Protein AF-A0A950N1N0-F1 (afdb_monomer_lite)

Secondary structure (DSSP, 8-state):
--HHHHHHHHHHHHHHH-SS--SEEEEE-TT-TT---S--SEEEEGGGSTTPPPP-STT---EEEEETTEEEEE----GGGT--HHHHHHHHHHHHHTT---EEE-----

Radius of gyration: 13.01 Å; chains: 1; bounding box: 25×32×40 Å

pLDDT: mean 93.52, std 5.29, range [72.0, 98.31]

Structure (mmCI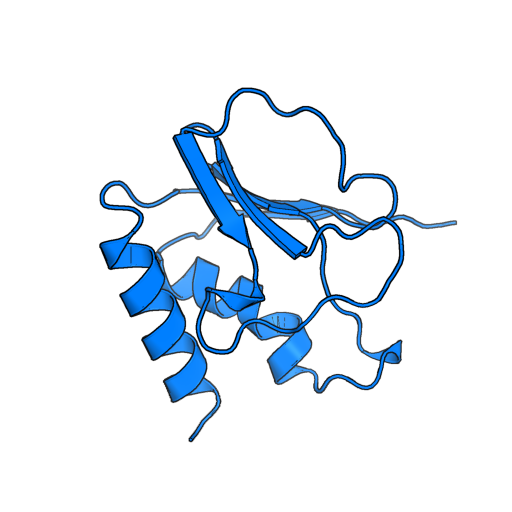F, N/CA/C/O backbone):
data_AF-A0A950N1N0-F1
#
_entry.id   AF-A0A950N1N0-F1
#
loop_
_atom_site.group_PDB
_atom_site.id
_atom_site.type_symbol
_atom_site.label_atom_id
_atom_site.label_alt_id
_atom_site.label_comp_id
_atom_site.label_asym_id
_atom_site.label_entity_id
_atom_site.label_seq_id
_atom_site.pdbx_PDB_ins_code
_atom_site.Cartn_x
_atom_site.Cartn_y
_atom_site.Cartn_z
_atom_site.occupancy
_atom_site.B_iso_or_equiv
_atom_site.auth_seq_id
_atom_site.auth_comp_id
_atom_site.auth_asym_id
_atom_site.auth_atom_id
_atom_site.pdbx_PDB_model_num
ATOM 1 N N . MET A 1 1 ? 14.842 -14.129 6.577 1.00 79.19 1 MET A N 1
ATOM 2 C CA . MET A 1 1 ? 13.581 -13.501 7.031 1.00 79.19 1 MET A CA 1
ATOM 3 C C . MET A 1 1 ? 12.562 -13.757 5.944 1.00 79.19 1 MET A C 1
ATOM 5 O O . MET A 1 1 ? 12.898 -13.512 4.794 1.00 79.19 1 MET A O 1
ATOM 9 N N . THR A 1 2 ? 11.415 -14.342 6.274 1.00 94.12 2 THR A N 1
ATOM 10 C CA . THR A 1 2 ? 10.402 -14.713 5.272 1.00 94.12 2 THR A CA 1
ATOM 11 C C . THR A 1 2 ? 9.609 -13.490 4.811 1.00 94.12 2 THR A C 1
ATOM 13 O O . THR A 1 2 ? 9.623 -12.452 5.477 1.00 94.12 2 THR A O 1
ATOM 16 N N . GLU A 1 3 ? 8.887 -13.603 3.697 1.00 94.69 3 GLU A N 1
ATOM 17 C CA . GLU A 1 3 ? 7.974 -12.542 3.254 1.00 94.69 3 GLU A CA 1
ATOM 18 C C . GLU A 1 3 ? 6.907 -12.232 4.316 1.00 94.69 3 GLU A C 1
ATOM 20 O O . GLU A 1 3 ? 6.635 -11.074 4.635 1.00 94.69 3 GLU A O 1
ATOM 25 N N . ASP A 1 4 ? 6.369 -13.265 4.961 1.00 95.50 4 ASP A N 1
ATOM 26 C CA . ASP A 1 4 ? 5.386 -13.104 6.029 1.00 95.50 4 ASP A CA 1
ATOM 27 C C . ASP A 1 4 ? 5.960 -12.371 7.252 1.00 95.50 4 ASP A C 1
ATOM 29 O O . ASP A 1 4 ? 5.256 -11.584 7.892 1.00 95.50 4 ASP A O 1
ATOM 33 N N . ASP A 1 5 ? 7.242 -12.578 7.575 1.00 97.12 5 ASP A N 1
ATOM 34 C CA . ASP A 1 5 ? 7.922 -11.811 8.625 1.00 97.12 5 ASP A CA 1
ATOM 35 C C . ASP A 1 5 ? 8.009 -10.324 8.273 1.00 97.12 5 ASP A C 1
ATOM 37 O O . ASP A 1 5 ? 7.797 -9.474 9.144 1.00 97.12 5 ASP A O 1
ATOM 41 N N . LEU A 1 6 ? 8.307 -9.998 7.011 1.00 97.12 6 LEU A N 1
ATOM 42 C CA . LEU A 1 6 ? 8.370 -8.615 6.533 1.00 97.12 6 LEU A CA 1
ATOM 43 C C . LEU A 1 6 ? 6.998 -7.947 6.633 1.00 97.12 6 LEU A C 1
ATOM 45 O O . LEU A 1 6 ? 6.893 -6.858 7.205 1.00 97.12 6 LEU A O 1
ATOM 49 N N . VAL A 1 7 ? 5.942 -8.627 6.176 1.00 98.00 7 VAL A N 1
ATOM 50 C CA . VAL A 1 7 ? 4.559 -8.142 6.286 1.00 98.00 7 VAL A CA 1
ATOM 51 C C . VAL A 1 7 ? 4.180 -7.910 7.751 1.00 98.00 7 VAL A C 1
ATOM 53 O O . VAL A 1 7 ? 3.724 -6.819 8.099 1.00 98.00 7 VAL A O 1
ATOM 56 N N . ARG A 1 8 ? 4.419 -8.880 8.646 1.00 97.88 8 ARG A N 1
ATOM 57 C CA . ARG A 1 8 ? 4.109 -8.738 10.083 1.00 97.88 8 ARG A CA 1
ATOM 58 C C . ARG A 1 8 ? 4.848 -7.566 10.728 1.00 97.88 8 ARG A C 1
ATOM 60 O O . ARG A 1 8 ? 4.246 -6.807 11.490 1.00 97.88 8 ARG A O 1
ATOM 67 N N . ARG A 1 9 ? 6.136 -7.386 10.418 1.00 97.75 9 ARG A N 1
ATOM 68 C CA . ARG A 1 9 ? 6.951 -6.276 10.943 1.00 97.75 9 ARG A CA 1
ATOM 69 C C . ARG A 1 9 ? 6.444 -4.921 10.459 1.00 97.75 9 ARG A C 1
ATOM 71 O O . ARG A 1 9 ? 6.343 -3.997 11.268 1.00 97.75 9 ARG A O 1
ATOM 78 N N . ALA A 1 10 ? 6.093 -4.811 9.179 1.00 97.56 10 ALA A N 1
ATOM 79 C CA . ALA A 1 10 ? 5.512 -3.602 8.607 1.00 97.56 10 ALA A CA 1
ATOM 80 C C . ALA A 1 10 ? 4.172 -3.259 9.273 1.00 97.56 10 ALA A C 1
ATOM 82 O O . ALA A 1 10 ? 3.989 -2.141 9.751 1.00 97.56 10 ALA A O 1
ATOM 83 N N . VAL A 1 11 ? 3.267 -4.238 9.393 1.00 97.38 11 VAL A N 1
ATOM 84 C CA . VAL A 1 11 ? 1.965 -4.079 10.062 1.00 97.38 11 VAL A CA 1
ATOM 85 C C . VAL A 1 11 ? 2.147 -3.600 11.501 1.00 97.38 11 VAL A C 1
ATOM 87 O O . VAL A 1 11 ? 1.508 -2.633 11.910 1.00 97.38 11 VAL A O 1
ATOM 90 N N . ALA A 1 12 ? 3.043 -4.225 12.269 1.00 96.75 12 ALA A N 1
ATOM 91 C CA . ALA A 1 12 ? 3.318 -3.822 13.647 1.00 96.75 12 ALA A CA 1
ATOM 92 C C . ALA A 1 12 ? 3.871 -2.389 13.737 1.00 96.75 12 ALA A C 1
ATOM 94 O O . ALA A 1 12 ? 3.461 -1.621 14.608 1.00 96.75 12 ALA A O 1
ATOM 95 N N . ALA A 1 13 ? 4.775 -2.004 12.829 1.00 95.75 13 ALA A N 1
ATOM 96 C CA . ALA A 1 13 ? 5.309 -0.646 12.770 1.00 95.75 13 ALA A CA 1
ATOM 97 C C . ALA A 1 13 ? 4.220 0.391 12.462 1.00 95.75 13 ALA A C 1
ATOM 99 O O . ALA A 1 13 ? 4.149 1.427 13.127 1.00 95.75 13 ALA A O 1
ATOM 100 N N . LEU A 1 14 ? 3.339 0.091 11.506 1.00 95.56 14 LEU A N 1
ATOM 101 C CA . LEU A 1 14 ? 2.252 0.982 11.115 1.00 95.56 14 LEU A CA 1
ATOM 102 C C . LEU A 1 14 ? 1.166 1.082 12.190 1.00 95.56 14 LEU A C 1
ATOM 104 O O . LEU A 1 14 ? 0.724 2.190 12.469 1.00 95.56 14 LEU A O 1
ATOM 108 N N . LYS A 1 15 ? 0.798 -0.013 12.871 1.00 94.06 15 LYS A N 1
ATOM 109 C CA . LYS A 1 15 ? -0.153 0.028 14.002 1.00 94.06 15 LYS A CA 1
ATOM 110 C C . LYS A 1 15 ? 0.322 0.941 15.134 1.00 94.06 15 LYS A C 1
ATOM 112 O O . LYS A 1 15 ? -0.476 1.686 15.688 1.00 94.06 15 LYS A O 1
ATOM 117 N N . ARG A 1 16 ? 1.625 0.940 15.446 1.00 92.00 16 ARG A N 1
ATOM 118 C CA . ARG A 1 16 ? 2.196 1.865 16.445 1.00 92.00 16 ARG A CA 1
ATOM 119 C C . ARG A 1 16 ? 2.143 3.321 15.994 1.00 92.00 16 ARG A C 1
ATOM 121 O O . ARG A 1 16 ? 1.969 4.211 16.818 1.00 92.00 16 ARG A O 1
ATOM 128 N N . ARG A 1 17 ? 2.328 3.577 14.696 1.00 88.94 17 ARG A N 1
ATOM 129 C CA . ARG A 1 17 ? 2.320 4.940 14.154 1.00 88.94 17 ARG A CA 1
ATOM 130 C C . ARG A 1 17 ? 0.907 5.472 13.915 1.00 88.94 17 ARG A C 1
ATOM 132 O O . ARG A 1 17 ? 0.719 6.685 13.936 1.00 88.94 17 ARG A O 1
ATOM 139 N N . PHE A 1 18 ? -0.060 4.583 13.699 1.00 88.06 18 PHE A N 1
ATOM 140 C CA . PHE A 1 18 ? -1.436 4.891 13.325 1.00 88.06 18 PHE A CA 1
ATOM 141 C C . PHE A 1 18 ? -2.429 4.241 14.307 1.00 88.06 18 PHE A C 1
ATOM 143 O O . PHE A 1 18 ? -3.006 3.200 13.989 1.00 88.06 18 PHE A O 1
ATOM 150 N N . PRO A 1 19 ? -2.668 4.855 15.484 1.00 80.50 19 PRO A N 1
ATOM 151 C CA . PRO A 1 19 ? -3.535 4.282 16.520 1.00 80.50 19 PRO A CA 1
ATOM 152 C C . PRO A 1 19 ? -4.977 4.055 16.050 1.00 80.50 19 PRO A C 1
ATOM 154 O O . PRO A 1 19 ? -5.605 3.072 16.425 1.00 80.50 19 PRO A O 1
ATOM 157 N N . ALA A 1 20 ? -5.483 4.943 15.189 1.00 88.19 20 ALA A N 1
ATOM 158 C CA . ALA A 1 20 ? -6.725 4.745 14.450 1.00 88.19 20 ALA A CA 1
ATOM 159 C C . ALA A 1 20 ? -6.395 4.152 13.068 1.00 88.19 20 ALA A C 1
ATOM 161 O O . ALA A 1 20 ? -5.860 4.885 12.220 1.00 88.19 20 ALA A O 1
ATOM 162 N N . PRO A 1 21 ? -6.654 2.857 12.818 1.00 86.25 21 PRO A N 1
ATOM 163 C CA . PRO A 1 21 ? -6.319 2.236 11.547 1.00 86.25 21 PRO A CA 1
ATOM 164 C C . PRO A 1 21 ? -7.244 2.731 10.420 1.00 86.25 21 PRO A C 1
ATOM 166 O O . PRO A 1 21 ? -8.428 2.984 10.648 1.00 86.25 21 PRO A O 1
ATOM 169 N N . PRO A 1 22 ? -6.723 2.884 9.193 1.00 94.56 22 PRO A N 1
ATOM 170 C CA . PRO A 1 22 ? -7.542 3.134 8.008 1.00 94.56 22 PRO A CA 1
ATOM 171 C C . PRO A 1 22 ? -8.484 1.955 7.703 1.00 94.56 22 PRO A C 1
ATOM 173 O O . PRO A 1 22 ? -8.165 0.802 7.985 1.00 94.56 22 PRO A O 1
ATOM 176 N N . THR A 1 23 ? -9.629 2.237 7.077 1.00 96.44 23 THR A N 1
ATOM 177 C CA . THR A 1 23 ? -10.653 1.240 6.704 1.00 96.44 23 THR A CA 1
ATOM 178 C C . THR A 1 23 ? -10.731 0.976 5.197 1.00 96.44 23 THR A C 1
ATOM 180 O O . THR A 1 23 ? -11.369 0.009 4.769 1.00 96.44 23 THR A O 1
ATOM 183 N N . ALA A 1 24 ? -10.073 1.814 4.393 1.00 97.94 24 ALA A N 1
ATOM 184 C CA . ALA A 1 24 ? -9.955 1.692 2.945 1.00 97.94 24 ALA A CA 1
ATOM 185 C C . ALA A 1 24 ? -8.549 2.096 2.482 1.00 97.94 24 ALA A C 1
ATOM 187 O O . ALA A 1 24 ? -7.818 2.777 3.208 1.00 97.94 24 ALA A O 1
ATOM 188 N N . ALA A 1 25 ? -8.182 1.697 1.267 1.00 98.31 25 ALA A N 1
ATOM 189 C CA . ALA A 1 25 ? -6.932 2.095 0.640 1.00 98.31 25 ALA A CA 1
ATOM 190 C C . ALA A 1 25 ? -7.104 2.560 -0.806 1.00 98.31 25 ALA A C 1
ATOM 192 O O . ALA A 1 25 ? -7.992 2.099 -1.520 1.00 98.31 25 ALA A O 1
ATOM 193 N N . VAL A 1 26 ? -6.195 3.425 -1.244 1.00 98.19 26 VAL A N 1
ATOM 194 C CA . VAL A 1 26 ? -6.015 3.820 -2.641 1.00 98.19 26 VAL A CA 1
ATOM 195 C C . VAL A 1 26 ? -4.539 3.672 -2.996 1.00 98.19 26 VAL A C 1
ATOM 197 O O . VAL A 1 26 ? -3.673 4.106 -2.236 1.00 98.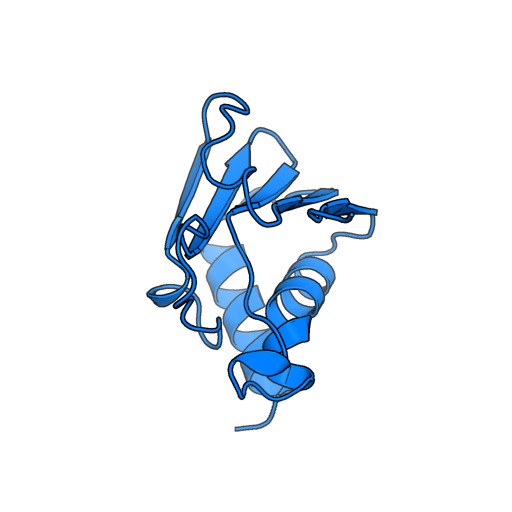19 26 VAL A O 1
ATOM 200 N N . VAL A 1 27 ? -4.243 3.072 -4.147 1.00 97.38 27 VAL A N 1
ATOM 201 C CA . VAL A 1 27 ? -2.887 2.984 -4.704 1.00 97.38 27 VAL A CA 1
ATOM 2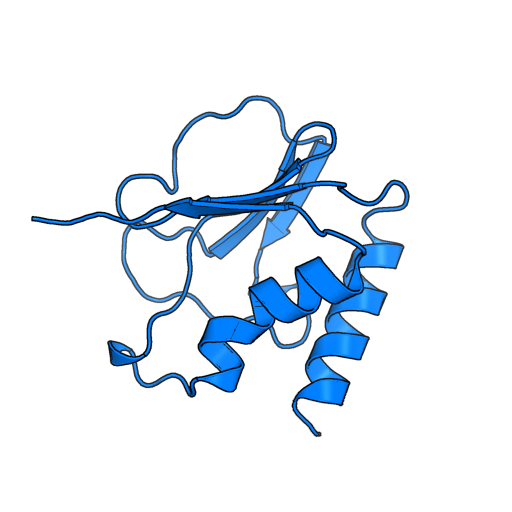02 C C . VAL A 1 27 ? -2.810 3.872 -5.930 1.00 97.38 27 VAL A C 1
ATOM 204 O O . VAL A 1 27 ? -3.460 3.581 -6.930 1.00 97.38 27 VAL A O 1
ATOM 207 N N . LEU A 1 28 ? -2.014 4.937 -5.843 1.00 96.25 28 LEU A N 1
ATOM 208 C CA . LEU A 1 28 ? -1.842 5.904 -6.920 1.00 96.25 28 LEU A CA 1
ATOM 209 C C . LEU A 1 28 ? -0.774 5.422 -7.906 1.00 96.25 28 LEU A C 1
ATOM 211 O O . LEU A 1 28 ? 0.392 5.227 -7.546 1.00 96.25 28 LEU A O 1
ATOM 215 N N . GLY A 1 29 ? -1.199 5.207 -9.151 1.00 92.50 29 GLY A N 1
ATOM 216 C CA . GLY A 1 29 ? -0.334 4.924 -10.291 1.00 92.50 29 GLY A CA 1
ATOM 217 C C . GLY A 1 29 ? 0.379 6.158 -10.851 1.00 92.50 29 GLY A C 1
ATOM 218 O O . GLY A 1 29 ? 0.331 7.251 -10.285 1.00 92.50 29 GLY A O 1
ATOM 219 N N . SER A 1 30 ? 1.056 5.962 -11.980 1.00 90.75 30 SER A N 1
ATOM 220 C CA . SER A 1 30 ? 1.808 7.006 -12.681 1.00 90.75 30 SER A CA 1
ATOM 221 C C . SER A 1 30 ? 0.917 8.200 -13.042 1.00 90.75 30 SER A C 1
ATOM 223 O O . SER A 1 30 ? -0.241 8.022 -13.412 1.00 90.75 30 SER A O 1
ATOM 225 N N . GLY A 1 31 ? 1.451 9.417 -12.899 1.00 90.25 31 GLY A N 1
ATOM 226 C CA . GLY A 1 31 ? 0.720 10.669 -13.141 1.00 90.25 31 GLY A CA 1
ATOM 227 C C . GLY A 1 31 ? -0.218 11.108 -12.008 1.00 90.25 31 GLY A C 1
ATOM 228 O O . GLY A 1 31 ? -0.720 12.224 -12.044 1.00 90.25 31 GLY A O 1
ATOM 229 N N . LEU A 1 32 ? -0.428 10.274 -10.981 1.00 92.31 32 LEU A N 1
ATOM 230 C CA . LEU A 1 32 ? -1.348 10.562 -9.871 1.00 92.31 32 LEU A CA 1
ATOM 231 C C . LEU A 1 32 ? -0.639 10.786 -8.526 1.00 92.31 32 LEU A C 1
ATOM 233 O O . LEU A 1 32 ? -1.300 11.058 -7.528 1.00 92.31 32 LEU A O 1
ATOM 237 N N . GLY A 1 33 ? 0.691 10.663 -8.465 1.00 85.62 33 GLY A N 1
ATOM 238 C CA . GLY A 1 33 ? 1.461 10.725 -7.214 1.00 85.62 33 GLY A CA 1
ATOM 239 C C . GLY A 1 33 ? 1.278 12.026 -6.422 1.00 85.62 33 GLY A C 1
ATOM 240 O O . GLY A 1 33 ? 1.160 11.979 -5.192 1.00 85.62 33 GLY A O 1
ATOM 241 N N . ASP A 1 34 ? 1.172 13.145 -7.138 1.00 86.62 34 ASP A N 1
ATOM 242 C CA . ASP A 1 34 ? 1.073 14.503 -6.586 1.00 86.62 34 ASP A CA 1
ATOM 243 C C . ASP A 1 34 ? -0.370 15.019 -6.501 1.00 86.62 34 ASP A C 1
ATOM 245 O O . ASP A 1 34 ? -0.597 16.192 -6.221 1.00 86.62 34 ASP A O 1
ATOM 249 N N . LEU A 1 35 ? -1.361 14.145 -6.715 1.00 91.12 35 LEU A N 1
ATOM 250 C CA . LEU A 1 35 ? -2.765 14.516 -6.591 1.00 91.12 35 LEU A CA 1
ATOM 251 C C . LEU A 1 35 ? -3.051 15.024 -5.170 1.00 91.12 35 LEU A C 1
ATOM 253 O O . LEU A 1 35 ? -2.821 14.303 -4.183 1.00 91.12 35 LEU A O 1
ATOM 257 N N . ASP A 1 36 ? -3.570 16.247 -5.071 1.00 91.81 36 ASP A N 1
ATOM 258 C CA . ASP A 1 36 ? -4.068 16.778 -3.810 1.00 91.81 36 ASP A CA 1
ATOM 259 C C . ASP A 1 36 ? -5.370 16.059 -3.447 1.00 91.81 36 ASP A C 1
ATOM 261 O O . ASP A 1 36 ? -6.356 16.078 -4.180 1.00 91.81 36 ASP A O 1
ATOM 265 N N . LEU A 1 37 ? -5.330 15.364 -2.315 1.00 92.56 37 LEU A N 1
ATOM 266 C CA . LEU A 1 37 ? -6.439 14.578 -1.781 1.00 92.56 37 LEU A CA 1
ATOM 267 C C . LEU A 1 37 ? -6.895 15.130 -0.422 1.00 92.56 37 LEU A C 1
ATOM 269 O O . LEU A 1 37 ? -7.647 14.466 0.290 1.00 92.56 37 LEU A O 1
ATOM 273 N N . GLY A 1 38 ? -6.425 16.324 -0.052 1.00 93.06 38 GLY A N 1
ATOM 274 C CA . GLY A 1 38 ? -6.659 16.953 1.238 1.00 93.06 38 GLY A CA 1
ATOM 275 C C . GLY A 1 38 ? -5.566 16.671 2.271 1.00 93.06 38 GLY A C 1
ATOM 276 O O . GLY A 1 38 ? -4.581 15.964 2.035 1.00 93.06 38 GLY A O 1
ATOM 277 N N . ALA A 1 39 ? -5.755 17.245 3.460 1.00 93.88 39 ALA A N 1
ATOM 278 C CA . ALA A 1 39 ? -4.771 17.203 4.532 1.00 93.88 39 ALA A CA 1
ATOM 279 C C . ALA A 1 39 ? -4.578 15.783 5.090 1.00 93.88 39 ALA A C 1
ATOM 281 O O . ALA A 1 39 ? -5.504 15.148 5.607 1.00 93.88 39 ALA A O 1
ATOM 282 N N . ALA A 1 40 ? -3.338 15.296 5.035 1.00 93.94 40 ALA A N 1
ATOM 283 C CA . ALA A 1 40 ? -2.963 14.042 5.665 1.00 93.94 40 ALA A CA 1
ATOM 284 C C . ALA A 1 40 ? -2.798 14.230 7.177 1.00 93.94 40 ALA A C 1
ATOM 286 O O . ALA A 1 40 ? -2.009 15.055 7.633 1.00 93.94 40 ALA A O 1
ATOM 287 N N . ARG A 1 41 ? -3.481 13.402 7.974 1.00 94.38 41 ARG A N 1
ATOM 288 C CA . ARG A 1 41 ? -3.271 13.361 9.433 1.00 94.38 41 ARG A CA 1
ATOM 289 C C . ARG A 1 41 ? -1.976 12.650 9.824 1.00 94.38 41 ARG A C 1
ATOM 291 O O . ARG A 1 41 ? -1.529 12.757 10.960 1.00 94.38 41 ARG A O 1
ATOM 298 N N . ALA A 1 42 ? -1.408 11.864 8.912 1.00 93.31 42 ALA A N 1
ATOM 299 C CA . ALA A 1 42 ? -0.103 11.246 9.076 1.00 93.31 42 ALA A CA 1
ATOM 300 C C . ALA A 1 42 ? 0.503 10.896 7.714 1.00 93.31 42 ALA A C 1
ATOM 302 O O . ALA A 1 42 ? -0.219 10.538 6.786 1.00 93.31 42 ALA A O 1
ATOM 303 N N . GLU A 1 43 ? 1.828 10.939 7.617 1.00 93.81 43 GLU A N 1
ATOM 304 C CA . GLU A 1 43 ? 2.565 10.547 6.418 1.00 93.81 43 GLU A CA 1
ATOM 305 C C . GLU A 1 43 ? 3.875 9.840 6.788 1.00 93.81 43 GLU A C 1
ATOM 307 O O . GLU A 1 43 ? 4.537 10.181 7.774 1.00 93.81 43 GLU A O 1
ATOM 312 N N . LEU A 1 44 ? 4.240 8.831 5.997 1.00 95.12 44 LEU A N 1
ATOM 313 C CA . LEU A 1 44 ? 5.492 8.092 6.104 1.00 95.12 44 LEU A CA 1
ATOM 314 C C . LEU A 1 44 ? 6.090 7.871 4.717 1.00 95.12 44 LEU A C 1
ATOM 316 O O . LEU A 1 44 ? 5.410 7.418 3.802 1.00 95.12 44 LEU A O 1
ATOM 320 N N . VAL A 1 45 ? 7.391 8.107 4.584 1.00 94.56 45 VAL A N 1
ATOM 321 C CA . VAL A 1 45 ? 8.156 7.630 3.426 1.00 94.56 45 VAL A CA 1
ATOM 322 C C . VAL A 1 45 ? 8.347 6.114 3.517 1.00 94.56 45 VAL A C 1
ATOM 324 O O . VAL A 1 45 ? 8.532 5.575 4.610 1.00 94.56 45 VAL A O 1
ATOM 327 N N . TYR A 1 46 ? 8.339 5.421 2.379 1.00 95.44 46 TYR A N 1
ATOM 328 C CA . TYR A 1 46 ? 8.454 3.958 2.315 1.00 95.44 46 TYR A CA 1
ATOM 329 C C . TYR A 1 46 ? 9.725 3.425 2.975 1.00 95.44 46 TYR A C 1
ATOM 331 O O . TYR A 1 46 ? 9.677 2.402 3.645 1.00 95.44 46 TYR A O 1
ATOM 339 N N . SER A 1 47 ? 10.835 4.164 2.905 1.00 93.31 47 SER A N 1
ATOM 340 C CA . SER A 1 47 ? 12.093 3.796 3.571 1.00 93.31 47 SER A CA 1
ATOM 341 C C . SER A 1 47 ? 12.000 3.711 5.100 1.00 93.31 47 SER A C 1
ATOM 343 O O . SER A 1 47 ? 12.866 3.110 5.729 1.00 93.31 47 SER A O 1
ATOM 345 N N . ARG A 1 48 ? 10.958 4.288 5.715 1.00 94.00 48 ARG A N 1
ATOM 346 C CA . ARG A 1 48 ? 10.685 4.187 7.159 1.00 94.00 48 ARG A CA 1
ATOM 347 C C . ARG A 1 48 ? 9.740 3.038 7.518 1.00 94.00 48 ARG A C 1
ATOM 349 O O . ARG A 1 48 ? 9.463 2.842 8.700 1.00 94.00 48 ARG A O 1
ATOM 356 N N . ILE A 1 49 ? 9.234 2.293 6.535 1.00 96.06 49 ILE A N 1
ATOM 357 C CA . ILE A 1 49 ? 8.329 1.163 6.745 1.00 96.06 49 ILE A CA 1
ATOM 358 C C . ILE A 1 49 ? 9.123 -0.126 6.488 1.00 96.06 49 ILE A C 1
ATOM 360 O O . ILE A 1 49 ? 9.593 -0.336 5.369 1.00 96.06 49 ILE A O 1
ATOM 364 N N . PRO A 1 50 ? 9.303 -1.002 7.495 1.00 95.12 50 PRO A N 1
ATOM 365 C CA . PRO A 1 50 ? 10.049 -2.243 7.325 1.00 95.12 50 PRO A CA 1
ATOM 366 C C . PRO A 1 50 ? 9.548 -3.051 6.130 1.00 95.12 50 PRO A C 1
ATOM 368 O O . PRO A 1 50 ? 8.350 -3.267 5.979 1.00 95.12 50 PRO A O 1
ATOM 371 N N . GLY A 1 51 ? 10.472 -3.484 5.278 1.00 92.94 51 GLY A N 1
ATOM 372 C CA . GLY A 1 51 ? 10.147 -4.271 4.098 1.00 92.94 51 GLY A CA 1
ATOM 373 C C . GLY A 1 51 ? 9.451 -3.503 2.976 1.00 92.94 51 GLY A C 1
ATOM 374 O O . GLY A 1 51 ? 9.217 -4.104 1.946 1.00 92.94 51 GLY A O 1
ATOM 375 N N . PHE A 1 52 ? 9.117 -2.216 3.069 1.00 94.56 52 PHE A N 1
ATOM 376 C CA . PHE A 1 52 ? 8.555 -1.546 1.889 1.00 94.56 52 PHE A CA 1
ATOM 377 C C . PHE A 1 52 ? 9.592 -1.420 0.761 1.00 94.56 52 PHE A C 1
ATOM 379 O O . PHE A 1 52 ? 10.773 -1.189 1.037 1.00 94.56 52 PHE A O 1
ATOM 386 N N . PRO A 1 53 ? 9.170 -1.562 -0.508 1.00 89.38 53 PRO A N 1
ATOM 387 C CA . PRO A 1 53 ? 10.078 -1.443 -1.634 1.00 89.38 53 PRO A CA 1
ATOM 388 C C . PRO A 1 53 ? 10.511 0.015 -1.831 1.00 89.38 53 PRO A C 1
ATOM 390 O O . PRO A 1 53 ? 9.776 0.963 -1.532 1.00 89.38 53 PRO A O 1
ATOM 393 N N . ARG A 1 54 ? 11.722 0.205 -2.362 1.00 86.81 54 ARG A N 1
ATOM 394 C CA . ARG A 1 54 ? 12.238 1.537 -2.697 1.00 86.81 54 ARG A CA 1
ATOM 395 C C . ARG A 1 54 ? 11.774 1.919 -4.095 1.00 86.81 54 ARG A C 1
ATOM 397 O O . ARG A 1 54 ? 12.178 1.299 -5.070 1.00 86.81 54 ARG A O 1
ATOM 404 N N . VAL A 1 55 ? 10.983 2.975 -4.193 1.00 83.00 55 VAL A N 1
ATOM 405 C CA . VAL A 1 55 ? 10.487 3.470 -5.478 1.00 83.00 55 VAL A CA 1
ATOM 406 C C . VAL A 1 55 ? 11.607 4.160 -6.263 1.00 83.00 55 VAL A C 1
ATOM 408 O O . VAL A 1 55 ? 12.379 4.927 -5.680 1.00 83.00 55 VAL A O 1
ATOM 411 N N . ARG A 1 56 ? 11.714 3.864 -7.566 1.00 77.81 56 ARG A N 1
ATOM 412 C CA . ARG A 1 56 ? 12.745 4.420 -8.466 1.00 77.81 56 ARG A CA 1
ATOM 413 C C . ARG A 1 56 ? 12.179 5.173 -9.675 1.00 77.81 56 ARG A C 1
ATOM 415 O O . ARG A 1 56 ? 12.902 5.957 -10.278 1.00 77.81 56 ARG A O 1
ATOM 422 N N . VAL A 1 57 ? 10.913 4.948 -10.024 1.00 78.38 57 VAL A N 1
ATOM 423 C CA . VAL A 1 57 ? 10.260 5.560 -11.193 1.00 78.38 57 VAL A CA 1
ATOM 424 C C . VAL A 1 57 ? 9.840 7.002 -10.897 1.00 78.38 57 VAL A C 1
ATOM 426 O O . VAL A 1 57 ? 9.294 7.300 -9.833 1.00 78.38 57 VAL A O 1
ATOM 429 N N . ALA A 1 58 ? 10.069 7.896 -11.862 1.00 73.06 58 ALA A N 1
ATOM 430 C CA . ALA A 1 58 ? 9.620 9.284 -11.798 1.00 73.06 58 ALA A CA 1
ATOM 431 C C . ALA A 1 58 ? 8.088 9.374 -11.642 1.00 73.06 58 ALA A C 1
ATOM 433 O O . ALA A 1 58 ? 7.342 8.590 -12.224 1.00 73.06 58 ALA A O 1
ATOM 434 N N . GLY A 1 59 ? 7.608 10.323 -10.836 1.00 72.00 59 GLY A N 1
ATOM 435 C CA . GLY A 1 59 ? 6.174 10.487 -10.557 1.00 72.00 59 GLY A CA 1
ATOM 436 C C . GLY A 1 59 ? 5.598 9.529 -9.504 1.00 72.00 59 GLY A C 1
ATOM 437 O O . GLY A 1 59 ? 4.396 9.564 -9.245 1.00 72.00 59 GLY A O 1
ATOM 438 N N . HIS A 1 60 ? 6.428 8.697 -8.863 1.00 81.50 60 HIS A N 1
ATOM 439 C CA . HIS A 1 60 ? 6.033 7.879 -7.716 1.00 81.50 60 HIS A CA 1
ATOM 440 C C . HIS A 1 60 ? 6.788 8.347 -6.448 1.00 81.50 60 HIS A C 1
ATOM 442 O O . HIS A 1 60 ? 7.956 8.005 -6.262 1.00 81.50 60 HIS A O 1
ATOM 448 N N . PRO A 1 61 ? 6.143 9.110 -5.542 1.00 84.12 61 PRO A N 1
ATOM 449 C CA . PRO A 1 61 ? 6.815 9.707 -4.380 1.00 84.12 61 PRO A CA 1
ATOM 450 C C . PRO A 1 61 ? 7.339 8.707 -3.339 1.00 84.12 61 PRO A C 1
ATOM 452 O O . PRO A 1 61 ? 8.192 9.054 -2.522 1.00 84.12 61 PRO A O 1
ATOM 455 N N . GLY A 1 62 ? 6.792 7.487 -3.311 1.00 93.44 62 GLY A N 1
ATOM 456 C CA . GLY A 1 62 ? 7.146 6.471 -2.320 1.00 93.44 62 GLY A CA 1
ATOM 457 C C . GLY A 1 62 ? 6.693 6.855 -0.913 1.00 93.44 62 GLY A C 1
ATOM 458 O O . GLY A 1 62 ? 7.484 6.811 0.035 1.00 93.44 62 GLY A O 1
ATOM 459 N N . ARG A 1 63 ? 5.428 7.270 -0.778 1.00 95.06 63 ARG A N 1
ATOM 460 C CA . ARG A 1 63 ? 4.838 7.699 0.499 1.00 95.06 63 ARG A CA 1
ATOM 461 C C . ARG A 1 63 ? 3.540 6.965 0.812 1.00 95.06 63 ARG A C 1
ATOM 463 O O . ARG A 1 63 ? 2.776 6.603 -0.079 1.00 95.06 63 ARG A O 1
ATOM 470 N N . LEU A 1 64 ? 3.303 6.737 2.096 1.00 96.50 64 LEU A N 1
ATOM 471 C CA . LEU A 1 64 ? 2.036 6.289 2.655 1.00 96.50 64 LEU A CA 1
ATOM 472 C C . LEU A 1 64 ? 1.445 7.454 3.449 1.00 96.50 64 LEU A C 1
ATOM 474 O O . LEU A 1 64 ? 1.986 7.818 4.495 1.00 96.50 64 LEU A O 1
ATOM 478 N N . SER A 1 65 ? 0.343 8.013 2.963 1.00 95.50 65 SER A N 1
ATOM 479 C CA . SER A 1 65 ? -0.385 9.094 3.631 1.00 95.50 65 SER A CA 1
ATOM 480 C C . SER A 1 65 ? -1.695 8.549 4.207 1.00 95.50 65 SER A C 1
ATOM 482 O O . SER A 1 65 ? -2.334 7.689 3.605 1.00 95.50 65 SER A O 1
ATOM 484 N N . LEU A 1 66 ? -2.115 9.044 5.368 1.00 96.00 66 LEU A N 1
ATOM 485 C CA . LEU A 1 66 ? -3.438 8.784 5.929 1.0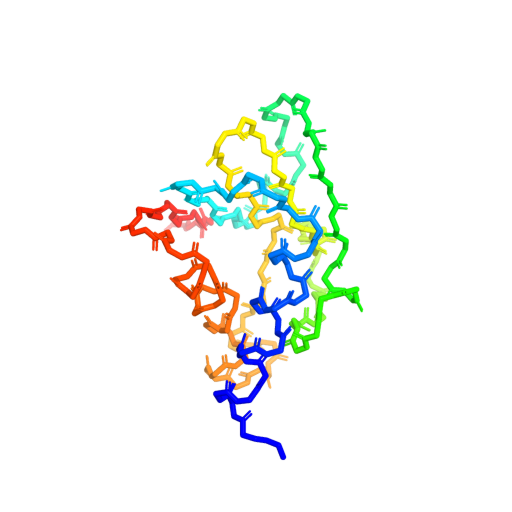0 96.00 66 LEU A CA 1
ATOM 486 C C . LEU A 1 66 ? -4.289 10.040 5.817 1.00 96.00 66 LEU A C 1
ATOM 488 O O . LEU A 1 66 ? -3.989 11.045 6.460 1.00 96.00 66 LEU A O 1
ATOM 492 N N . ILE A 1 67 ? -5.366 9.960 5.044 1.00 95.38 67 ILE A N 1
ATOM 493 C CA . ILE A 1 67 ? -6.328 11.048 4.855 1.00 95.38 67 ILE A CA 1
ATOM 494 C C . ILE A 1 67 ? -7.676 10.550 5.366 1.00 95.38 67 ILE A C 1
ATOM 496 O O . ILE A 1 67 ? -8.221 9.570 4.856 1.00 95.38 67 ILE A O 1
ATOM 500 N N . GLY A 1 68 ? -8.180 11.161 6.441 1.00 93.94 68 GLY A N 1
ATOM 501 C CA . GLY A 1 68 ? -9.332 10.636 7.177 1.00 93.94 68 GLY A CA 1
ATOM 502 C C . GLY A 1 68 ? -9.120 9.173 7.599 1.00 93.94 68 GLY A C 1
ATOM 503 O O . GLY A 1 68 ? -8.200 8.856 8.364 1.00 93.94 68 GLY A O 1
ATOM 504 N N . GLN A 1 69 ? -9.967 8.279 7.077 1.00 94.94 69 GLN A N 1
ATOM 505 C CA . GLN A 1 69 ? -9.901 6.826 7.292 1.00 94.94 69 GLN A CA 1
ATOM 506 C C . GLN A 1 69 ? -9.296 6.052 6.106 1.00 94.94 69 GLN A C 1
ATOM 508 O O . GLN A 1 69 ? -9.397 4.826 6.062 1.00 94.94 69 GLN A O 1
ATOM 513 N N . THR A 1 70 ? -8.660 6.732 5.155 1.00 97.12 70 THR A N 1
ATOM 514 C CA . THR A 1 70 ? -8.131 6.112 3.936 1.00 97.12 70 THR A CA 1
ATOM 515 C C . THR A 1 70 ? -6.606 6.132 3.934 1.00 97.12 70 THR A C 1
ATOM 517 O O . THR A 1 70 ? -5.982 7.170 4.163 1.00 97.12 70 THR A O 1
ATOM 520 N N . ALA A 1 71 ? -6.001 4.976 3.662 1.00 97.69 71 ALA A N 1
ATOM 521 C CA . ALA A 1 71 ? -4.578 4.856 3.374 1.00 97.69 71 ALA A CA 1
ATOM 522 C C . ALA A 1 71 ? -4.305 5.139 1.896 1.00 97.69 71 ALA A C 1
ATOM 524 O O . ALA A 1 71 ? -4.869 4.485 1.024 1.00 97.69 71 ALA A O 1
ATOM 525 N N . ILE A 1 72 ? -3.409 6.072 1.606 1.00 97.75 72 ILE A N 1
ATOM 526 C CA . ILE A 1 72 ? -3.008 6.420 0.247 1.00 97.75 72 ILE A CA 1
ATOM 527 C C . ILE A 1 72 ? -1.567 5.966 0.040 1.00 97.75 72 ILE A C 1
ATOM 529 O O . ILE A 1 72 ? -0.642 6.529 0.625 1.00 97.75 72 ILE A O 1
ATOM 533 N N . LEU A 1 73 ? -1.369 4.950 -0.799 1.00 97.12 73 LEU A N 1
ATOM 534 C CA . LEU A 1 73 ? -0.054 4.592 -1.319 1.00 97.12 73 LEU A CA 1
ATOM 535 C C . LEU A 1 73 ? 0.250 5.501 -2.514 1.00 97.12 73 LEU A C 1
ATOM 537 O O . LEU A 1 73 ? -0.257 5.296 -3.616 1.00 97.12 73 LEU A O 1
ATOM 541 N N . ARG A 1 74 ? 1.056 6.539 -2.275 1.00 95.69 74 ARG A N 1
ATOM 542 C CA . ARG A 1 74 ? 1.534 7.482 -3.289 1.00 95.69 74 ARG A CA 1
ATOM 543 C C . ARG A 1 74 ? 2.737 6.884 -4.002 1.00 95.69 74 ARG A C 1
ATOM 545 O O . ARG A 1 74 ? 3.890 7.068 -3.600 1.00 95.69 74 ARG A O 1
ATOM 552 N N . GLY A 1 75 ? 2.432 6.157 -5.063 1.00 93.19 75 GLY A N 1
ATOM 553 C CA . GLY A 1 75 ? 3.397 5.440 -5.867 1.00 93.19 75 GLY A CA 1
ATOM 554 C C . GLY A 1 75 ? 3.450 3.943 -5.560 1.00 93.19 75 GLY A C 1
ATOM 555 O O . GLY A 1 75 ? 2.862 3.454 -4.602 1.00 93.19 75 GLY A O 1
ATOM 556 N N . ARG A 1 76 ? 4.145 3.200 -6.420 1.00 94.88 76 ARG A N 1
ATOM 557 C CA . ARG A 1 76 ? 4.294 1.747 -6.358 1.00 94.88 76 ARG A CA 1
ATOM 558 C C . ARG A 1 76 ? 5.533 1.352 -7.142 1.00 94.88 76 ARG A C 1
ATOM 560 O O . ARG A 1 76 ? 6.023 2.141 -7.947 1.00 94.88 76 ARG A O 1
ATOM 567 N N . VAL A 1 77 ? 6.014 0.148 -6.882 1.00 95.06 77 VAL A N 1
ATOM 568 C CA . VAL A 1 77 ? 7.027 -0.487 -7.718 1.00 95.06 77 VAL A CA 1
ATOM 569 C C . VAL A 1 77 ? 6.371 -1.462 -8.683 1.00 95.06 77 VAL A C 1
ATOM 571 O O . VAL A 1 77 ? 5.250 -1.922 -8.452 1.00 95.06 77 VAL A O 1
ATOM 574 N N . HIS A 1 78 ? 7.074 -1.769 -9.759 1.00 95.31 78 HIS A N 1
ATOM 575 C CA . HIS A 1 78 ? 6.597 -2.612 -10.839 1.00 95.31 78 HIS A CA 1
ATOM 576 C C . HIS A 1 78 ? 7.528 -3.796 -11.043 1.00 95.31 78 HIS A C 1
ATOM 578 O O . HIS A 1 78 ? 8.736 -3.706 -10.830 1.00 95.31 78 HIS A O 1
ATOM 584 N N . TYR A 1 79 ? 6.966 -4.894 -11.539 1.00 96.50 79 TYR A N 1
ATOM 585 C CA . TYR A 1 79 ? 7.738 -6.090 -11.859 1.00 96.50 79 TYR A CA 1
ATOM 586 C C . TYR A 1 79 ? 8.855 -5.808 -12.882 1.00 96.50 79 TYR A C 1
ATOM 588 O O . TYR A 1 79 ? 9.976 -6.278 -12.720 1.00 96.50 79 TYR A O 1
ATOM 596 N N . TYR A 1 80 ? 8.597 -4.946 -13.875 1.00 94.25 80 TYR A N 1
ATOM 597 C CA . TYR A 1 80 ? 9.592 -4.574 -14.890 1.00 94.25 80 TYR A CA 1
ATOM 598 C C . TYR A 1 80 ? 10.811 -3.818 -14.327 1.00 94.25 80 TYR A C 1
ATOM 600 O O . TYR A 1 80 ? 11.818 -3.696 -15.016 1.00 94.25 80 TYR A O 1
ATOM 608 N N . GLU A 1 81 ? 10.747 -3.298 -13.096 1.00 93.12 81 GLU A N 1
ATOM 609 C CA . GLU A 1 81 ? 11.896 -2.668 -12.429 1.00 93.12 81 GLU A CA 1
ATOM 610 C C . GLU A 1 81 ? 12.842 -3.705 -11.784 1.00 93.12 81 GLU A C 1
ATOM 612 O O . GLU A 1 81 ? 13.838 -3.319 -11.171 1.00 93.12 81 GLU A O 1
ATOM 617 N N . GLY A 1 82 ? 12.538 -5.007 -11.898 1.00 94.00 82 GLY A N 1
ATOM 618 C CA . GLY A 1 82 ? 13.341 -6.109 -11.354 1.00 94.00 82 GLY A CA 1
ATOM 619 C C . GLY A 1 82 ? 12.941 -6.571 -9.950 1.00 94.00 82 GLY A C 1
ATOM 620 O O . GLY A 1 82 ? 13.667 -7.350 -9.337 1.00 94.00 82 GLY A O 1
ATOM 621 N N . TRP A 1 83 ? 11.805 -6.104 -9.427 1.00 94.88 83 TRP A N 1
ATOM 622 C CA . TRP A 1 83 ? 11.273 -6.548 -8.135 1.00 94.88 83 TRP A CA 1
ATOM 623 C C . TRP A 1 83 ? 10.592 -7.909 -8.254 1.00 94.88 83 TRP A C 1
ATOM 625 O O . TRP A 1 83 ? 9.905 -8.186 -9.238 1.00 94.88 83 TRP A O 1
ATOM 635 N N . SER A 1 84 ? 10.712 -8.740 -7.220 1.00 95.81 84 SER A N 1
ATOM 636 C CA . SER A 1 84 ? 9.915 -9.965 -7.116 1.00 95.81 84 SER A CA 1
ATOM 637 C C . SER A 1 84 ? 8.421 -9.647 -6.970 1.00 95.81 84 SER A C 1
ATOM 639 O O . SER A 1 84 ? 8.036 -8.573 -6.500 1.00 95.81 84 SER A O 1
ATOM 641 N N . MET A 1 85 ? 7.550 -10.595 -7.331 1.00 96.94 85 MET A N 1
ATOM 642 C CA . MET A 1 85 ? 6.105 -10.405 -7.157 1.00 96.94 85 MET A CA 1
ATOM 643 C C . MET A 1 85 ? 5.719 -10.202 -5.691 1.00 96.94 85 MET A C 1
ATOM 645 O O . MET A 1 85 ? 4.841 -9.385 -5.419 1.00 96.94 85 MET A O 1
ATOM 649 N N . ASP A 1 86 ? 6.414 -10.860 -4.759 1.00 96.88 86 ASP A N 1
ATOM 650 C CA . ASP A 1 86 ? 6.242 -10.633 -3.323 1.00 96.88 86 ASP A CA 1
ATOM 651 C C . ASP A 1 86 ? 6.496 -9.168 -2.959 1.00 96.88 86 ASP A C 1
ATOM 653 O O . ASP A 1 86 ? 5.656 -8.538 -2.322 1.00 96.88 86 ASP A O 1
ATOM 657 N N . GLU A 1 87 ? 7.592 -8.579 -3.436 1.00 95.56 87 GLU A N 1
ATOM 658 C CA . GLU A 1 87 ? 7.912 -7.169 -3.192 1.00 95.56 87 GLU A CA 1
ATOM 659 C C . GLU A 1 87 ? 6.898 -6.206 -3.816 1.00 95.56 87 GLU A C 1
ATOM 661 O O . GLU A 1 87 ? 6.547 -5.200 -3.190 1.00 95.56 87 GLU A O 1
ATOM 666 N N . VAL A 1 88 ? 6.398 -6.520 -5.015 1.00 96.69 88 VAL A N 1
ATOM 667 C CA . VAL A 1 88 ? 5.377 -5.718 -5.708 1.00 96.69 88 VAL A CA 1
ATOM 668 C C . VAL A 1 88 ? 4.066 -5.695 -4.918 1.00 96.69 88 VAL A C 1
ATOM 670 O O . VAL A 1 88 ? 3.467 -4.630 -4.750 1.00 96.69 88 VAL A O 1
ATOM 673 N N . VAL A 1 89 ? 3.613 -6.842 -4.400 1.00 97.31 89 VAL A N 1
ATOM 674 C CA . VAL A 1 89 ? 2.312 -6.946 -3.712 1.00 97.31 89 VAL A CA 1
ATOM 675 C C . VAL A 1 89 ? 2.390 -6.699 -2.204 1.00 97.31 89 VAL A C 1
ATOM 677 O O . VAL A 1 89 ? 1.355 -6.482 -1.565 1.00 97.31 89 VAL A O 1
ATOM 680 N N . ARG A 1 90 ? 3.589 -6.688 -1.607 1.00 97.56 90 ARG A N 1
ATOM 681 C CA . ARG A 1 90 ? 3.797 -6.504 -0.162 1.00 97.56 90 ARG A CA 1
ATOM 682 C C . ARG A 1 90 ? 3.064 -5.291 0.418 1.00 97.56 90 ARG A C 1
ATOM 684 O O . ARG A 1 90 ? 2.404 -5.476 1.442 1.00 97.56 90 ARG A O 1
ATOM 691 N N . PRO A 1 91 ? 3.081 -4.083 -0.187 1.00 97.44 91 PRO A N 1
ATOM 692 C CA . PRO A 1 91 ? 2.318 -2.955 0.349 1.00 97.44 91 PRO A CA 1
ATOM 693 C C . PRO A 1 91 ? 0.823 -3.266 0.507 1.00 97.44 91 PRO A C 1
ATOM 695 O O . PRO A 1 91 ? 0.229 -2.911 1.523 1.00 97.44 91 PRO A O 1
ATOM 698 N N . VAL A 1 92 ? 0.225 -4.002 -0.437 1.00 97.69 92 VAL A N 1
ATOM 699 C CA . VAL A 1 92 ? -1.182 -4.434 -0.366 1.00 97.69 92 VAL A CA 1
ATOM 700 C C . VAL A 1 92 ? -1.386 -5.477 0.736 1.00 97.69 92 VAL A C 1
ATOM 702 O O . VAL A 1 92 ? -2.331 -5.359 1.515 1.00 97.69 92 VAL A O 1
ATOM 705 N N . ARG A 1 93 ? -0.477 -6.450 0.878 1.00 97.88 93 ARG A N 1
ATOM 706 C CA . ARG A 1 93 ? -0.520 -7.440 1.975 1.00 97.88 93 ARG A CA 1
ATOM 707 C C . ARG A 1 93 ? -0.425 -6.774 3.351 1.00 97.88 93 ARG A C 1
ATOM 709 O O . ARG A 1 93 ? -1.119 -7.172 4.285 1.00 97.88 93 ARG A O 1
ATOM 716 N N . VAL A 1 94 ? 0.384 -5.724 3.473 1.00 97.81 94 VAL A N 1
ATOM 717 C CA . VAL A 1 94 ? 0.493 -4.924 4.700 1.00 97.81 94 VAL A CA 1
ATOM 718 C C . VAL A 1 94 ? -0.803 -4.171 4.992 1.00 97.81 94 VAL A C 1
ATOM 720 O O . VAL A 1 94 ? -1.261 -4.190 6.133 1.00 97.81 94 VAL A O 1
ATOM 723 N N . LEU A 1 95 ? -1.437 -3.563 3.983 1.00 97.12 95 LEU A N 1
ATOM 724 C CA . LEU A 1 95 ? -2.751 -2.928 4.143 1.00 97.12 95 LEU A CA 1
ATOM 725 C C . LEU A 1 95 ? -3.815 -3.941 4.600 1.00 97.12 95 LEU A C 1
ATOM 727 O O . LEU A 1 95 ? -4.574 -3.654 5.528 1.00 97.12 95 LEU A O 1
ATOM 731 N N . ALA A 1 96 ? -3.821 -5.150 4.033 1.00 97.19 96 ALA A N 1
ATOM 732 C CA . ALA A 1 96 ? -4.699 -6.232 4.480 1.00 97.19 96 ALA A CA 1
ATOM 733 C C . ALA A 1 96 ? -4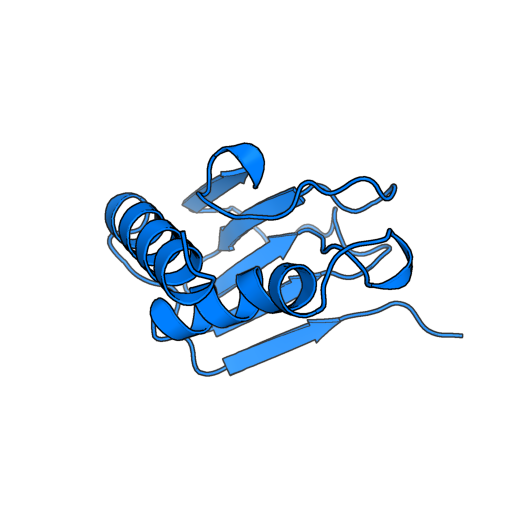.430 -6.626 5.946 1.00 97.19 96 ALA A C 1
ATOM 735 O O . ALA A 1 96 ? -5.364 -6.764 6.733 1.00 97.19 96 ALA A O 1
ATOM 736 N N . GLY A 1 97 ? -3.161 -6.711 6.362 1.00 96.19 97 GLY A N 1
ATOM 737 C CA . GLY A 1 97 ? -2.777 -6.966 7.757 1.00 96.19 97 GLY A CA 1
ATOM 738 C C . GLY A 1 97 ? -3.139 -5.840 8.744 1.00 96.19 97 GLY A C 1
ATOM 739 O O . GLY A 1 97 ? -3.221 -6.075 9.954 1.00 96.19 97 GLY A O 1
ATOM 740 N N . LEU A 1 98 ? -3.404 -4.626 8.249 1.00 95.56 98 LEU A N 1
ATOM 741 C CA . LEU A 1 98 ? -4.004 -3.532 9.023 1.00 95.56 98 LEU A CA 1
ATOM 742 C C . LEU A 1 98 ? -5.532 -3.656 9.163 1.00 95.56 98 LEU A C 1
ATOM 744 O O . LEU A 1 98 ? -6.123 -2.887 9.917 1.00 95.56 98 LEU A O 1
ATOM 748 N N . GLY A 1 99 ? -6.161 -4.625 8.491 1.00 95.31 99 GLY A N 1
ATOM 749 C CA . GLY A 1 99 ? -7.606 -4.861 8.513 1.00 95.31 99 GLY A CA 1
ATOM 750 C C . GLY A 1 99 ? -8.375 -4.208 7.360 1.00 95.31 99 GLY A C 1
ATOM 751 O O . GLY A 1 99 ? -9.607 -4.261 7.346 1.00 95.31 99 GLY A O 1
ATOM 752 N N . ILE A 1 100 ? -7.685 -3.608 6.383 1.00 97.25 100 ILE A N 1
ATOM 753 C CA . ILE A 1 100 ? -8.325 -3.005 5.209 1.00 97.25 100 ILE A CA 1
ATOM 754 C C . ILE A 1 100 ? -8.864 -4.110 4.295 1.00 97.25 100 ILE A C 1
ATOM 756 O O . ILE A 1 100 ? -8.129 -5.011 3.898 1.00 97.25 100 ILE A O 1
ATOM 760 N N . ARG A 1 101 ? -10.143 -4.005 3.911 1.00 96.00 101 ARG A N 1
ATOM 761 C CA . ARG A 1 101 ? -10.802 -4.939 2.971 1.00 96.00 101 ARG A CA 1
ATOM 762 C C . ARG A 1 101 ? -11.257 -4.295 1.662 1.00 96.00 101 ARG A C 1
ATOM 764 O O . ARG A 1 101 ? -11.773 -4.982 0.791 1.00 96.00 101 ARG A O 1
ATOM 771 N N . ARG A 1 102 ? -11.114 -2.975 1.537 1.00 97.25 102 ARG A N 1
ATOM 772 C CA . ARG A 1 102 ? -11.526 -2.193 0.365 1.00 97.25 102 ARG A CA 1
ATOM 773 C C . ARG A 1 102 ? -10.318 -1.451 -0.178 1.00 97.25 102 ARG A C 1
ATOM 775 O O . ARG A 1 102 ? -9.681 -0.704 0.566 1.00 97.25 102 ARG A O 1
ATOM 782 N N . ILE A 1 103 ? -10.016 -1.658 -1.453 1.00 97.94 103 ILE A N 1
ATOM 783 C CA . ILE A 1 103 ? -8.878 -1.039 -2.123 1.00 97.94 103 ILE A CA 1
ATOM 784 C C . ILE A 1 103 ? -9.289 -0.528 -3.501 1.00 97.94 103 ILE A C 1
ATOM 786 O O . ILE A 1 103 ? -10.009 -1.207 -4.228 1.00 97.94 103 ILE A O 1
ATOM 790 N N . VAL A 1 104 ? -8.817 0.664 -3.850 1.00 98.19 104 VAL A N 1
ATOM 791 C CA . VAL A 1 104 ? -8.878 1.219 -5.203 1.00 98.19 104 VAL A CA 1
ATOM 792 C C . VAL A 1 104 ? -7.471 1.185 -5.781 1.00 98.19 104 VAL A C 1
ATOM 794 O O . VAL A 1 104 ? -6.535 1.716 -5.181 1.00 98.19 104 VAL A O 1
ATOM 797 N N . LEU A 1 105 ? -7.312 0.553 -6.939 1.00 98.00 105 LEU A N 1
ATOM 798 C CA . LEU A 1 105 ? -6.048 0.501 -7.668 1.00 98.00 105 LEU A CA 1
ATOM 799 C C . LEU A 1 105 ? -6.152 1.408 -8.887 1.00 98.00 105 LEU A C 1
ATOM 801 O O . LEU A 1 105 ? -7.084 1.260 -9.673 1.00 98.00 105 LEU A O 1
ATOM 805 N N . THR A 1 106 ? -5.203 2.328 -9.051 1.00 97.25 106 THR A N 1
ATOM 806 C CA . THR A 1 106 ? -5.161 3.211 -10.220 1.00 97.25 106 THR A CA 1
ATOM 807 C C . THR A 1 106 ? -3.898 2.983 -11.050 1.00 97.25 106 THR A C 1
ATOM 809 O O . THR A 1 106 ? -2.834 2.571 -10.559 1.00 97.25 106 THR A O 1
ATOM 812 N N . ASN A 1 107 ? -4.006 3.223 -12.353 1.00 95.62 107 ASN A N 1
ATOM 813 C CA . ASN A 1 107 ? -2.910 3.139 -13.309 1.00 95.62 107 ASN A CA 1
ATOM 814 C C . ASN A 1 107 ? -3.084 4.169 -14.433 1.00 95.62 107 ASN A C 1
ATOM 816 O O . ASN A 1 107 ? -4.135 4.788 -14.563 1.00 95.62 107 ASN A O 1
ATOM 820 N N . ALA A 1 108 ? -2.020 4.350 -15.211 1.00 92.44 108 ALA A N 1
ATOM 821 C CA . ALA A 1 108 ? -2.100 4.928 -16.543 1.00 92.44 108 ALA A CA 1
ATOM 822 C C . ALA A 1 108 ? -2.191 3.775 -17.554 1.00 92.44 108 ALA A C 1
ATOM 824 O O . ALA A 1 108 ? -1.548 2.738 -17.354 1.00 92.44 108 ALA A O 1
ATOM 825 N N . ALA A 1 109 ? -2.983 3.956 -18.606 1.00 94.19 109 ALA A N 1
ATOM 826 C CA . ALA A 1 109 ? -3.167 3.009 -19.700 1.00 94.19 109 ALA A CA 1
ATOM 827 C C . ALA A 1 109 ? -3.331 3.788 -21.014 1.00 94.19 109 ALA A C 1
ATOM 829 O O . ALA A 1 109 ? -3.769 4.940 -20.984 1.00 94.19 109 ALA A O 1
ATOM 830 N N . GLY A 1 110 ? -2.933 3.169 -22.126 1.00 92.56 110 GLY A N 1
ATOM 831 C CA . GLY A 1 110 ? -3.153 3.666 -23.487 1.00 92.56 110 GLY A CA 1
ATOM 832 C C . GLY A 1 110 ? -4.275 2.912 -24.177 1.00 92.56 110 GLY A C 1
ATOM 833 O O . GLY A 1 110 ? -4.565 1.778 -23.729 1.00 92.56 110 GLY A O 1
#

Foldseek 3Di:
DDLVVQLVQLLVQVCVVCVQAAQEEEEDAAPCLPPPPDDFPDKDAQVSGRLADDDDDPQQRRM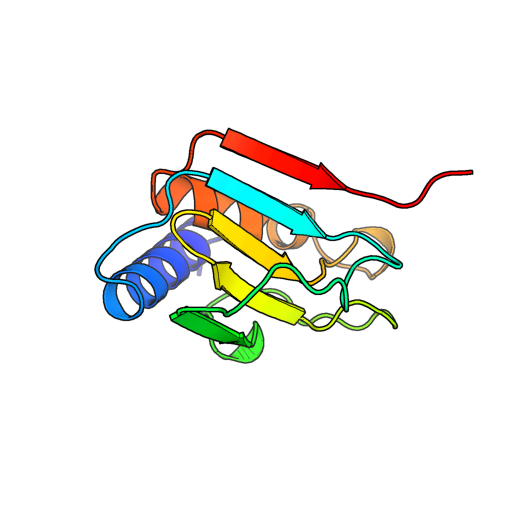WTHDPRYTYRRHFDDVVVVDDPSNRCSVVSSSVSSVHPYYHYDYDDD

Sequence (110 aa):
MTEDDLVRRAVAALKRRFPAPPTAAVVLGSGLGDLDLGAARAELVYSRIPGFPRVRVAGHPGRLSLIGQTAILRGRVHYYEGWSMDEVVRPVRVLAGLGIRRIVLTNAAG